Protein AF-A0A963L310-F1 (afdb_monomer_lite)

Foldseek 3Di:
DPPDPVVVVVVVVVVVVVVVVVVVVVPPPPPDDDDDDDDDPPPDDPDPPPVVQVVQDDPVLVVVLVVCVVVVNNVVSLVSSCVRRVDDSVVSSVVSVVD

Sequence (99 aa):
MYISMPVLIGAAIAIIVIFLLLLRRASGGARRQNELMGIDNDHFSKGVPSAPQLAALTPEIEGEIREMVAAGKKIEAIRLARET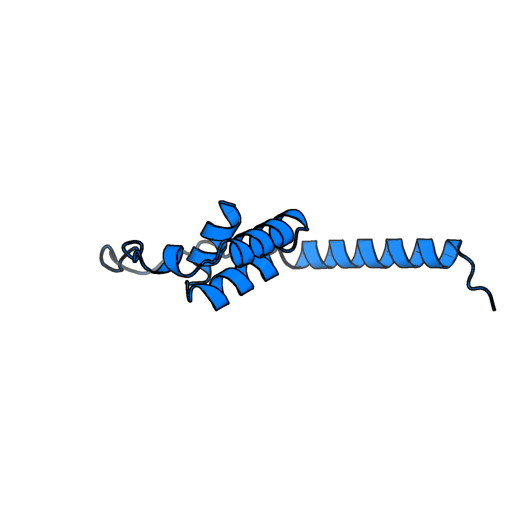TGMGLKEAKEYVERL

Radius of gyration: 20.36 Å; chains: 1; bounding box: 37×19×70 Å

Structure (mmCIF, N/CA/C/O backbone):
data_AF-A0A963L310-F1
#
_entry.id   AF-A0A963L310-F1
#
loop_
_atom_site.group_PDB
_atom_site.id
_atom_site.type_symbol
_atom_site.label_atom_id
_atom_site.label_alt_id
_atom_site.label_comp_id
_atom_site.label_asym_id
_atom_site.label_entity_id
_atom_site.label_seq_id
_atom_site.pdbx_PDB_ins_code
_atom_site.Cartn_x
_atom_site.Cartn_y
_atom_site.Cartn_z
_atom_site.occupancy
_atom_site.B_iso_or_equiv
_atom_site.auth_seq_id
_atom_site.auth_comp_id
_atom_site.auth_asym_id
_atom_site.auth_atom_id
_atom_site.pdbx_PDB_model_num
ATOM 1 N N . MET A 1 1 ? 11.348 9.055 -40.427 1.00 52.53 1 MET A N 1
ATOM 2 C CA . MET A 1 1 ? 12.563 8.992 -39.587 1.00 52.53 1 MET A CA 1
ATOM 3 C C . MET A 1 1 ? 12.356 7.875 -38.567 1.00 52.53 1 MET A C 1
ATOM 5 O O . MET A 1 1 ? 11.835 8.129 -37.492 1.00 52.53 1 MET A O 1
ATOM 9 N N . TYR A 1 2 ? 12.608 6.620 -38.963 1.00 58.25 2 TYR A N 1
ATOM 10 C CA . TYR A 1 2 ? 12.431 5.452 -38.088 1.00 58.25 2 TYR A CA 1
ATOM 11 C C . TYR A 1 2 ? 13.515 5.502 -37.009 1.00 58.25 2 TYR A C 1
ATOM 13 O O . TYR A 1 2 ? 14.686 5.274 -37.300 1.00 58.25 2 TYR A O 1
ATOM 21 N N . ILE A 1 3 ? 13.132 5.866 -35.785 1.00 58.91 3 ILE A N 1
ATOM 22 C CA . ILE A 1 3 ? 14.002 5.770 -34.612 1.00 58.91 3 ILE A CA 1
ATOM 23 C C . ILE A 1 3 ? 14.311 4.283 -34.445 1.00 58.91 3 ILE A C 1
ATOM 25 O O . ILE A 1 3 ? 13.410 3.482 -34.200 1.00 58.91 3 ILE A O 1
ATOM 29 N N . SER A 1 4 ? 15.565 3.906 -34.686 1.00 67.19 4 SER A N 1
ATOM 30 C CA . SER A 1 4 ? 16.011 2.518 -34.735 1.00 67.19 4 SER A CA 1
ATOM 31 C C . SER A 1 4 ? 15.574 1.775 -33.470 1.00 67.19 4 SER A C 1
ATOM 33 O O . SER A 1 4 ? 15.974 2.151 -32.373 1.00 67.19 4 SER A O 1
ATOM 35 N N . MET A 1 5 ? 14.793 0.701 -33.619 1.00 68.12 5 MET A N 1
ATOM 36 C CA . MET A 1 5 ? 14.363 -0.212 -32.543 1.00 68.12 5 MET A CA 1
ATOM 37 C C . MET A 1 5 ? 15.422 -0.528 -31.461 1.00 68.12 5 MET A C 1
ATOM 39 O O . MET A 1 5 ? 15.049 -0.557 -30.289 1.00 68.12 5 MET A O 1
ATOM 43 N N . PRO A 1 6 ? 16.732 -0.687 -31.759 1.00 71.44 6 PRO A N 1
ATOM 44 C CA . PRO A 1 6 ? 17.750 -0.837 -30.709 1.00 71.44 6 PRO A CA 1
ATOM 45 C C . PRO A 1 6 ? 17.858 0.358 -29.744 1.00 71.44 6 PRO A C 1
ATOM 47 O O . PRO A 1 6 ? 18.132 0.165 -28.562 1.00 71.44 6 PRO A O 1
ATOM 50 N N . VAL A 1 7 ? 17.601 1.584 -30.207 1.00 73.50 7 VAL A N 1
ATOM 51 C CA . VAL A 1 7 ? 17.593 2.797 -29.371 1.00 73.50 7 VAL A CA 1
ATOM 52 C C . VAL A 1 7 ? 16.378 2.805 -28.443 1.00 73.50 7 VAL A C 1
ATOM 54 O O . VAL A 1 7 ? 16.497 3.189 -27.281 1.00 73.50 7 VAL A O 1
ATOM 57 N N . LEU A 1 8 ? 15.229 2.316 -28.921 1.00 70.56 8 LEU A N 1
ATOM 58 C CA . LEU A 1 8 ? 14.017 2.169 -28.113 1.00 70.56 8 LEU A CA 1
ATOM 59 C C . LEU A 1 8 ? 14.223 1.146 -26.982 1.00 70.56 8 LEU A C 1
ATOM 61 O O . LEU A 1 8 ? 13.856 1.403 -25.836 1.00 70.56 8 LEU A O 1
ATOM 65 N N . ILE A 1 9 ? 14.873 0.019 -27.293 1.00 76.94 9 ILE A N 1
ATOM 66 C CA . ILE A 1 9 ? 15.211 -1.028 -26.318 1.00 76.94 9 ILE A CA 1
ATOM 67 C C . ILE A 1 9 ? 16.215 -0.493 -25.286 1.00 76.94 9 ILE A C 1
ATOM 69 O O . ILE A 1 9 ? 16.021 -0.676 -24.085 1.00 76.94 9 ILE A O 1
ATOM 73 N N . GLY A 1 10 ? 17.250 0.229 -25.728 1.00 79.06 10 GLY A N 1
ATOM 74 C CA . GLY A 1 10 ? 18.232 0.845 -24.831 1.00 79.06 10 GLY A CA 1
ATOM 75 C C . GLY A 1 10 ? 17.616 1.879 -23.880 1.00 79.06 10 GLY A C 1
ATOM 76 O O . GLY A 1 10 ? 17.904 1.867 -22.683 1.00 79.06 10 GLY A O 1
ATOM 77 N N . ALA A 1 11 ? 16.719 2.731 -24.384 1.00 80.12 11 ALA A N 1
ATOM 78 C CA . ALA A 1 11 ? 16.013 3.722 -23.573 1.00 80.12 11 ALA A CA 1
ATOM 79 C C . ALA A 1 11 ? 15.090 3.067 -22.531 1.00 80.12 11 ALA A C 1
ATOM 81 O O . ALA A 1 11 ? 15.070 3.495 -21.377 1.00 80.12 11 ALA A O 1
ATOM 82 N N . ALA A 1 12 ? 14.383 1.995 -22.903 1.00 77.19 12 ALA A N 1
ATOM 83 C CA . ALA A 1 12 ? 13.536 1.245 -21.978 1.00 77.19 12 ALA A CA 1
ATOM 84 C C . ALA A 1 12 ? 14.350 0.630 -20.828 1.00 77.19 12 ALA A C 1
ATOM 86 O O . ALA A 1 12 ? 13.970 0.762 -19.665 1.00 77.19 12 ALA A O 1
ATOM 87 N N . ILE A 1 13 ? 15.510 0.032 -21.128 1.00 85.88 13 ILE A N 1
ATOM 88 C CA . ILE A 1 13 ? 16.407 -0.535 -20.109 1.00 85.88 13 ILE A CA 1
ATOM 89 C C . ILE A 1 13 ? 16.923 0.562 -19.169 1.00 85.88 13 ILE A C 1
ATOM 91 O O . ILE A 1 13 ? 16.904 0.381 -17.952 1.00 85.88 13 ILE A O 1
ATOM 95 N N . ALA A 1 14 ? 17.328 1.719 -19.702 1.00 84.38 14 ALA A N 1
ATOM 96 C CA . ALA A 1 14 ? 17.795 2.841 -18.889 1.00 84.38 14 ALA A CA 1
ATOM 97 C C . ALA A 1 14 ? 16.707 3.356 -17.931 1.00 84.38 14 ALA A C 1
ATOM 99 O O . ALA A 1 14 ? 16.985 3.573 -16.752 1.00 84.38 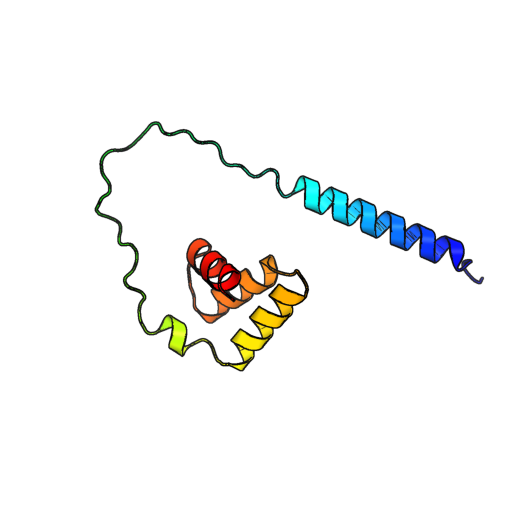14 ALA A O 1
ATOM 100 N N . ILE A 1 15 ? 15.462 3.485 -18.404 1.00 85.25 15 ILE A N 1
ATOM 101 C CA . ILE A 1 15 ? 14.320 3.899 -17.576 1.00 85.25 15 ILE A CA 1
ATOM 102 C C . ILE A 1 15 ? 14.052 2.873 -16.471 1.00 85.25 15 ILE A C 1
ATOM 104 O O . ILE A 1 15 ? 13.861 3.267 -15.323 1.00 85.25 15 ILE A O 1
ATOM 108 N N . ILE A 1 16 ? 14.098 1.572 -16.779 1.00 83.69 16 ILE A N 1
ATOM 109 C CA . ILE A 1 16 ? 13.915 0.497 -15.790 1.00 83.69 16 ILE A CA 1
ATOM 110 C C . ILE A 1 16 ? 15.015 0.547 -14.725 1.00 83.69 16 ILE A C 1
ATOM 112 O O . ILE A 1 16 ? 14.718 0.466 -13.536 1.00 83.69 16 ILE A O 1
ATOM 116 N N . VAL A 1 17 ? 16.278 0.732 -15.115 1.00 87.88 17 VAL A N 1
ATOM 117 C CA . VAL A 1 17 ? 17.403 0.834 -14.169 1.00 87.88 17 VAL A CA 1
ATOM 118 C C . VAL A 1 17 ? 17.274 2.077 -13.290 1.00 87.88 17 VAL A C 1
ATOM 120 O O . VAL A 1 17 ? 17.456 1.986 -12.078 1.00 87.88 17 VAL A O 1
ATOM 123 N N . ILE A 1 18 ? 16.912 3.226 -13.866 1.00 86.44 18 ILE A N 1
ATOM 124 C CA . ILE A 1 18 ? 16.667 4.465 -13.115 1.00 86.44 18 ILE A CA 1
ATOM 125 C C . ILE A 1 18 ? 15.497 4.272 -12.148 1.00 86.44 18 ILE A C 1
ATOM 127 O O . ILE A 1 18 ? 15.607 4.639 -10.983 1.00 86.44 18 ILE A O 1
ATOM 131 N N . PHE A 1 19 ? 14.409 3.643 -12.589 1.00 84.12 19 PHE A N 1
ATOM 132 C CA . PHE A 1 19 ? 13.253 3.339 -11.753 1.00 84.12 19 PHE A CA 1
ATOM 133 C C . PHE A 1 19 ? 13.621 2.394 -10.602 1.00 84.12 19 PHE A C 1
ATOM 135 O O . PHE A 1 19 ? 13.294 2.681 -9.454 1.00 84.12 19 PHE A O 1
ATOM 142 N N . LEU A 1 20 ? 14.394 1.334 -10.861 1.00 83.75 20 LEU A N 1
ATOM 143 C CA . LEU A 1 20 ? 14.914 0.440 -9.821 1.00 83.75 20 LEU A CA 1
ATOM 144 C C . LEU A 1 20 ? 15.873 1.157 -8.858 1.00 83.75 20 LEU A C 1
ATOM 146 O O . LEU A 1 20 ? 15.837 0.899 -7.655 1.00 83.75 20 LEU A O 1
ATOM 150 N N . LEU A 1 21 ? 16.700 2.086 -9.345 1.00 84.19 21 LEU A N 1
ATOM 151 C CA . LEU A 1 21 ? 17.565 2.913 -8.499 1.00 84.19 21 LEU A CA 1
ATOM 152 C C . LEU A 1 21 ? 16.761 3.900 -7.643 1.00 84.19 21 LEU A C 1
ATOM 154 O O . LEU A 1 21 ? 17.109 4.117 -6.481 1.00 84.19 21 LEU A O 1
ATOM 158 N N . LEU A 1 22 ? 15.667 4.456 -8.169 1.00 79.88 22 LEU A N 1
ATOM 159 C CA . LEU A 1 22 ? 14.743 5.301 -7.411 1.00 79.88 22 LEU A CA 1
ATOM 160 C C . LEU A 1 22 ? 13.964 4.490 -6.366 1.00 79.88 22 LEU A C 1
ATOM 162 O O . LEU A 1 22 ? 13.841 4.942 -5.227 1.00 79.88 22 LEU A O 1
ATOM 166 N N . LEU A 1 23 ? 13.540 3.266 -6.697 1.00 75.44 23 LEU A N 1
ATOM 167 C CA . LEU A 1 23 ? 12.932 2.334 -5.743 1.00 75.44 23 LEU A CA 1
ATOM 168 C C . LEU A 1 23 ? 13.916 1.936 -4.632 1.00 75.44 23 LEU A C 1
ATOM 170 O O . LEU A 1 23 ? 13.541 1.904 -3.462 1.00 75.44 23 LEU A O 1
ATOM 174 N N . ARG A 1 24 ? 15.198 1.728 -4.961 1.00 76.88 24 ARG A N 1
ATOM 175 C CA . ARG A 1 24 ? 16.252 1.440 -3.974 1.00 76.88 24 ARG A CA 1
ATOM 176 C C . ARG A 1 24 ? 16.590 2.647 -3.092 1.00 76.88 24 ARG A C 1
ATOM 178 O O . ARG A 1 24 ? 17.004 2.473 -1.948 1.00 76.88 24 ARG A O 1
ATOM 185 N N . ARG A 1 25 ? 16.400 3.871 -3.593 1.00 71.25 25 ARG A N 1
ATOM 186 C CA . ARG A 1 25 ? 16.591 5.110 -2.819 1.00 71.25 25 ARG A CA 1
ATOM 187 C C . ARG A 1 25 ? 15.444 5.368 -1.836 1.00 71.25 25 ARG A C 1
ATOM 189 O O . ARG A 1 25 ? 15.665 6.002 -0.808 1.00 71.25 25 ARG A O 1
ATOM 196 N N . ALA A 1 26 ? 14.246 4.857 -2.118 1.00 54.12 26 ALA A N 1
ATOM 197 C CA . ALA A 1 26 ? 13.052 5.076 -1.301 1.00 54.12 26 ALA A CA 1
ATOM 198 C C . ALA A 1 26 ? 12.894 4.093 -0.122 1.00 54.12 26 ALA A C 1
ATOM 200 O O . ALA A 1 26 ? 12.117 4.358 0.791 1.00 54.12 26 ALA A O 1
ATOM 201 N N . SER A 1 27 ? 13.658 2.996 -0.075 1.00 54.06 27 SER A N 1
ATOM 202 C CA . SER A 1 27 ? 13.601 2.007 1.015 1.00 54.06 27 SER A CA 1
ATOM 203 C C . SER A 1 27 ? 14.624 2.248 2.138 1.00 54.06 27 SER A C 1
ATOM 205 O O . SER A 1 27 ? 14.919 1.346 2.917 1.00 54.06 27 SER A O 1
ATOM 207 N N . GLY A 1 28 ? 15.174 3.463 2.238 1.00 48.47 28 GLY A N 1
ATOM 208 C CA . GLY A 1 28 ? 16.109 3.887 3.291 1.00 48.47 28 GLY A CA 1
ATOM 209 C C . GLY A 1 28 ? 15.449 4.497 4.534 1.00 48.47 28 GLY A C 1
ATOM 210 O O . GLY A 1 28 ? 16.103 5.219 5.277 1.00 48.47 28 GLY A O 1
ATOM 211 N N . GLY A 1 29 ? 14.158 4.249 4.760 1.00 49.19 29 GLY A N 1
ATOM 212 C CA . GLY A 1 29 ? 13.394 4.769 5.898 1.00 49.19 29 GLY A CA 1
ATOM 213 C C . GLY A 1 29 ? 13.401 3.856 7.123 1.00 49.19 29 GLY A C 1
ATOM 214 O O . GLY A 1 29 ? 12.362 3.689 7.757 1.00 49.19 29 GLY A O 1
ATOM 215 N N . ALA A 1 30 ? 14.538 3.241 7.457 1.00 48.19 30 ALA A N 1
ATOM 216 C CA . ALA A 1 30 ? 14.713 2.575 8.744 1.00 48.19 30 ALA A CA 1
ATOM 217 C C . ALA A 1 30 ? 14.814 3.650 9.839 1.00 48.19 30 ALA A C 1
ATOM 219 O O . ALA A 1 30 ? 15.902 4.103 10.200 1.00 48.19 30 ALA A O 1
ATOM 220 N N . ARG A 1 31 ? 13.649 4.099 10.329 1.00 48.00 31 ARG A N 1
ATOM 221 C CA . ARG A 1 31 ? 13.494 4.860 11.575 1.00 48.00 31 ARG A CA 1
ATOM 222 C C . ARG A 1 31 ? 14.162 4.067 12.703 1.00 48.00 31 ARG A C 1
ATOM 224 O O . ARG A 1 31 ? 13.558 3.160 13.264 1.00 48.00 31 ARG A O 1
ATOM 231 N N . ARG A 1 32 ? 15.413 4.420 13.005 1.00 49.38 32 ARG A N 1
ATOM 232 C CA . ARG A 1 32 ? 16.101 4.097 14.260 1.00 49.38 32 ARG A CA 1
ATOM 233 C C . ARG A 1 32 ? 15.160 4.500 15.404 1.00 49.38 32 ARG A C 1
ATOM 235 O O . ARG A 1 32 ? 14.706 5.639 15.434 1.00 49.38 32 ARG A O 1
ATOM 242 N N . GLN A 1 33 ? 14.645 3.554 16.186 1.00 52.22 33 GLN A N 1
ATOM 243 C CA . GLN A 1 33 ? 15.336 3.023 17.370 1.00 52.22 33 GLN A CA 1
ATOM 244 C C . GLN A 1 33 ? 16.007 4.142 18.168 1.00 52.22 33 GLN A C 1
ATOM 246 O O . GLN A 1 33 ? 17.217 4.325 18.106 1.00 52.22 33 GLN A O 1
ATOM 251 N N . ASN A 1 34 ? 15.183 4.949 18.831 1.00 44.56 34 ASN A N 1
ATOM 252 C CA . ASN A 1 34 ? 15.578 5.793 19.956 1.00 44.56 34 ASN A CA 1
ATOM 253 C C . ASN A 1 34 ? 14.273 6.106 20.719 1.00 44.56 34 ASN A C 1
ATOM 255 O O . ASN A 1 34 ? 13.640 7.124 20.474 1.00 44.56 34 ASN A O 1
ATOM 259 N N . GLU A 1 35 ? 13.628 5.184 21.436 1.00 57.94 35 GLU A N 1
ATOM 260 C CA . GLU A 1 35 ? 14.081 4.391 22.599 1.00 57.94 35 GLU A CA 1
ATOM 261 C C . GLU A 1 35 ? 14.480 5.183 23.855 1.00 57.94 35 GLU A C 1
ATOM 263 O O . GLU A 1 35 ? 14.855 4.579 24.848 1.00 57.94 35 GLU A O 1
ATOM 268 N N . LEU A 1 36 ? 14.272 6.501 23.919 1.00 63.41 36 LEU A N 1
ATOM 269 C CA . LEU A 1 36 ? 14.366 7.213 25.202 1.00 63.41 36 LEU A CA 1
ATOM 270 C C . LEU A 1 36 ? 13.299 8.299 25.343 1.00 63.41 36 LEU A C 1
ATOM 272 O O . LEU A 1 36 ? 13.611 9.478 25.231 1.00 63.41 36 LEU A O 1
ATOM 276 N N . MET A 1 37 ? 12.050 7.901 25.601 1.00 56.97 37 MET A N 1
ATOM 277 C CA . MET A 1 37 ? 11.162 8.599 26.545 1.00 56.97 37 MET A CA 1
ATOM 278 C C . MET A 1 37 ? 9.785 7.935 26.613 1.00 56.97 37 MET A C 1
ATOM 280 O O . MET A 1 37 ? 9.159 7.715 25.580 1.00 56.97 37 MET A O 1
ATOM 284 N N . GLY A 1 38 ? 9.285 7.748 27.835 1.00 51.03 38 GLY A N 1
ATOM 285 C CA . GLY A 1 38 ? 7.850 7.686 28.106 1.00 51.03 38 GLY A CA 1
ATOM 286 C C . GLY A 1 38 ? 7.355 6.337 28.608 1.00 51.03 38 GLY A C 1
ATOM 287 O O . GLY A 1 38 ? 6.902 5.520 27.818 1.00 51.03 38 GLY A O 1
ATOM 288 N N . ILE A 1 39 ? 7.471 6.140 29.923 1.00 59.41 39 ILE A N 1
ATOM 289 C CA . ILE A 1 39 ? 6.368 5.794 30.838 1.00 59.41 39 ILE A CA 1
ATOM 290 C C . ILE A 1 39 ? 5.190 5.087 30.138 1.00 59.41 39 ILE A C 1
ATOM 292 O O . ILE A 1 39 ? 4.454 5.710 29.371 1.00 59.41 39 ILE A O 1
ATOM 296 N N . ASP A 1 40 ? 5.082 3.783 30.403 1.00 63.19 40 ASP A N 1
ATOM 297 C CA . ASP A 1 40 ? 3.844 3.003 30.515 1.00 63.19 40 ASP A CA 1
ATOM 298 C C . ASP A 1 40 ? 2.601 3.653 29.896 1.00 63.19 40 ASP A C 1
ATOM 300 O O . ASP A 1 40 ? 1.775 4.278 30.552 1.00 63.19 40 ASP A O 1
ATOM 304 N N . ASN A 1 41 ? 2.441 3.444 28.591 1.00 59.50 41 ASN A N 1
ATOM 305 C CA . ASN A 1 41 ? 1.161 3.619 27.922 1.00 59.50 41 ASN A CA 1
ATOM 306 C C . ASN A 1 41 ? 0.593 2.249 27.552 1.00 59.50 41 ASN A C 1
ATOM 308 O O . ASN A 1 41 ? 0.362 1.940 26.383 1.00 59.50 41 ASN A O 1
ATOM 312 N N . ASP A 1 42 ? 0.262 1.477 28.586 1.00 54.94 42 ASP A N 1
ATOM 313 C CA . ASP A 1 42 ? -0.692 0.362 28.534 1.00 54.94 42 ASP A CA 1
ATOM 314 C C . ASP A 1 42 ? -2.138 0.837 28.231 1.00 54.94 42 ASP A C 1
ATOM 316 O O . ASP A 1 42 ? -3.097 0.073 28.324 1.00 54.94 42 ASP A O 1
ATOM 320 N N . HIS A 1 43 ? -2.322 2.106 27.836 1.00 54.81 43 HIS A N 1
ATOM 321 C CA . HIS A 1 43 ? -3.616 2.786 27.791 1.00 54.81 43 HIS A CA 1
ATOM 322 C C . HIS A 1 43 ? -4.098 3.273 26.417 1.00 54.81 43 HIS A C 1
ATOM 324 O O . HIS A 1 43 ? -5.222 3.766 26.338 1.00 54.81 43 HIS A O 1
ATOM 330 N N . PHE A 1 44 ? -3.358 3.105 25.314 1.00 52.62 44 PHE A N 1
ATOM 331 C CA . PHE A 1 44 ? -3.901 3.448 23.988 1.00 52.62 44 PHE A CA 1
ATOM 332 C C . PHE A 1 44 ? -4.250 2.209 23.175 1.00 52.62 44 PHE A C 1
ATOM 334 O O . PHE A 1 44 ? -3.510 1.786 22.289 1.00 52.62 44 PHE A O 1
ATOM 341 N N . SER A 1 45 ? -5.408 1.637 23.525 1.00 48.38 45 SER A N 1
ATOM 342 C CA . SER A 1 45 ? -6.379 1.063 22.593 1.00 48.38 45 SER A CA 1
ATOM 343 C C . SER A 1 45 ? -5.764 0.598 21.275 1.00 48.38 45 SER A C 1
ATOM 345 O O . SER A 1 45 ? -5.864 1.276 20.251 1.00 48.38 45 SER A O 1
ATOM 347 N N . LYS A 1 46 ? -5.172 -0.605 21.276 1.00 53.66 46 LYS A N 1
ATOM 348 C CA . LYS A 1 46 ? -5.305 -1.464 20.096 1.00 53.66 46 LYS A CA 1
ATOM 349 C C . LYS A 1 46 ? -6.802 -1.538 19.861 1.00 53.66 46 LYS A C 1
ATOM 351 O O . LYS A 1 46 ? -7.497 -2.179 20.649 1.00 53.66 46 LYS A O 1
ATOM 356 N N . GLY A 1 47 ? -7.270 -0.767 18.881 1.00 49.16 47 GLY A N 1
ATOM 357 C CA . GLY A 1 47 ? -8.659 -0.728 18.483 1.00 49.16 47 GLY A CA 1
ATOM 358 C C . GLY A 1 47 ? -9.148 -2.158 18.450 1.00 49.16 47 GLY A C 1
ATOM 359 O O . GLY A 1 47 ? -8.586 -3.005 17.755 1.00 49.16 47 GLY A O 1
ATOM 360 N N . VAL A 1 48 ? -10.156 -2.439 19.269 1.00 49.00 48 VAL A N 1
ATOM 361 C CA . VAL A 1 48 ? -11.060 -3.540 18.979 1.00 49.00 48 VAL A CA 1
ATOM 362 C C . VAL A 1 48 ? -11.337 -3.419 17.481 1.00 49.00 48 VAL A C 1
ATOM 364 O O . VAL A 1 48 ? -11.662 -2.302 17.067 1.00 49.00 48 VAL A O 1
ATOM 367 N N . PRO A 1 49 ? -11.115 -4.461 16.657 1.00 52.78 49 PRO A N 1
ATOM 368 C CA . PRO A 1 49 ? -11.478 -4.397 15.253 1.00 52.78 49 PRO A CA 1
ATOM 369 C C . PRO A 1 49 ? -12.953 -4.032 15.233 1.00 52.78 49 PRO A C 1
ATOM 371 O O . PRO A 1 49 ? -13.809 -4.850 15.578 1.00 52.78 49 PRO A O 1
ATOM 374 N N . SER A 1 50 ? -13.247 -2.762 14.955 1.00 51.84 50 SER A N 1
ATOM 375 C CA . SER A 1 50 ? -14.612 -2.317 14.843 1.00 51.84 50 SER A CA 1
ATOM 376 C C . SER A 1 50 ? -15.111 -3.102 13.645 1.00 51.84 50 SER A C 1
ATOM 378 O O . SER A 1 50 ? -14.699 -2.887 12.503 1.00 51.84 50 SER A O 1
ATOM 380 N N . ALA A 1 51 ? -16.004 -4.037 13.937 1.00 52.78 51 ALA A N 1
ATOM 381 C CA . ALA A 1 51 ? -16.671 -4.899 12.987 1.00 52.78 51 ALA A CA 1
ATOM 382 C C . ALA A 1 51 ? -17.348 -4.192 11.779 1.00 52.78 51 ALA A C 1
ATOM 384 O O . ALA A 1 51 ? -17.743 -4.921 10.872 1.00 52.78 51 ALA A O 1
ATOM 385 N N . PRO A 1 52 ? -17.449 -2.841 11.644 1.00 52.84 52 PRO A N 1
ATOM 386 C CA . PRO A 1 52 ? -17.851 -2.220 10.381 1.00 52.84 52 PRO A CA 1
ATOM 387 C C . PRO A 1 52 ? -16.783 -2.215 9.272 1.00 52.84 52 PRO A C 1
ATOM 389 O O . PRO A 1 52 ? -17.135 -2.014 8.116 1.00 52.84 52 PRO A O 1
ATOM 392 N N . GLN A 1 53 ? -15.492 -2.407 9.574 1.00 54.06 53 GLN A N 1
ATOM 393 C CA . GLN A 1 53 ? -14.411 -2.190 8.588 1.00 54.06 53 GLN A CA 1
ATOM 394 C C . GLN A 1 53 ? -14.333 -3.278 7.508 1.00 54.06 53 GLN A C 1
ATOM 396 O O . GLN A 1 53 ? -14.003 -2.979 6.364 1.00 54.06 53 GLN A O 1
ATOM 401 N N . LEU A 1 54 ? -14.692 -4.520 7.850 1.00 53.78 54 LEU A N 1
ATOM 402 C CA . LEU A 1 54 ? -14.806 -5.626 6.890 1.00 53.78 54 LEU A CA 1
ATOM 403 C C . LEU A 1 54 ? -16.117 -5.577 6.090 1.00 53.78 54 LEU A C 1
ATOM 405 O O . LEU A 1 54 ? -16.185 -6.132 5.003 1.00 53.78 54 LEU A O 1
ATOM 409 N N . ALA A 1 55 ? -17.150 -4.913 6.618 1.00 55.19 55 ALA A N 1
ATOM 410 C CA . ALA A 1 55 ? -18.459 -4.822 5.973 1.00 55.19 55 ALA A CA 1
ATOM 411 C C . ALA A 1 55 ? -18.505 -3.776 4.841 1.00 55.19 55 ALA A C 1
ATOM 413 O O . ALA A 1 55 ? -19.390 -3.842 3.994 1.00 55.19 55 ALA A O 1
ATOM 414 N N . ALA A 1 56 ? -17.568 -2.818 4.827 1.00 55.94 56 ALA A N 1
ATOM 415 C CA . ALA A 1 56 ? -17.481 -1.761 3.813 1.00 55.94 56 ALA A CA 1
ATOM 416 C C . ALA A 1 56 ? -16.554 -2.099 2.626 1.00 55.94 56 ALA A C 1
ATOM 418 O O . ALA A 1 56 ? -16.592 -1.413 1.607 1.00 55.94 56 ALA A O 1
ATOM 419 N N . LEU A 1 57 ? -15.730 -3.146 2.739 1.00 68.62 57 LEU A N 1
ATOM 420 C CA . LEU A 1 57 ? -14.953 -3.681 1.620 1.00 68.62 57 LEU A CA 1
ATOM 421 C C . LEU A 1 57 ? -15.878 -4.543 0.763 1.00 68.62 57 LEU A C 1
ATOM 423 O O . LEU A 1 57 ? -16.176 -5.687 1.101 1.00 68.62 57 LEU A O 1
ATOM 427 N N . THR A 1 58 ? -16.362 -3.984 -0.342 1.00 76.44 58 THR A N 1
ATOM 428 C CA . THR A 1 58 ? -17.041 -4.794 -1.353 1.00 76.44 58 THR A CA 1
ATOM 429 C C . THR A 1 58 ? -16.042 -5.798 -1.944 1.00 76.44 58 THR A C 1
ATOM 431 O O . THR A 1 58 ? -14.845 -5.500 -2.034 1.00 76.44 58 THR A O 1
ATOM 434 N N . PRO A 1 59 ? -16.498 -6.990 -2.373 1.00 78.44 59 PRO A N 1
ATOM 435 C CA . PRO A 1 59 ? -15.617 -7.980 -2.994 1.00 78.44 59 PRO A CA 1
ATOM 436 C C . PRO A 1 59 ? -14.924 -7.442 -4.257 1.00 78.44 59 PRO A C 1
ATOM 438 O O . PRO A 1 59 ? -13.833 -7.898 -4.590 1.00 78.44 59 PRO A O 1
ATOM 441 N N . GLU A 1 60 ? -15.511 -6.446 -4.931 1.00 75.94 60 GLU A N 1
ATOM 442 C CA . GLU A 1 60 ? -14.868 -5.751 -6.051 1.00 75.94 60 GLU A CA 1
ATOM 443 C C . GLU A 1 60 ? -13.626 -4.965 -5.614 1.00 75.94 60 GLU A C 1
ATOM 445 O O . GLU A 1 60 ? -12.570 -5.120 -6.223 1.00 75.94 60 GLU A O 1
ATOM 450 N N . ILE A 1 61 ? -13.718 -4.173 -4.538 1.00 82.50 61 ILE A N 1
ATOM 451 C CA . ILE A 1 61 ? -12.580 -3.375 -4.055 1.00 82.50 61 ILE A CA 1
ATOM 452 C C . ILE A 1 61 ? -11.484 -4.284 -3.500 1.00 82.50 61 ILE A C 1
ATOM 454 O O . ILE A 1 61 ? -10.302 -4.032 -3.724 1.00 82.50 61 ILE A O 1
ATOM 458 N N . GLU A 1 62 ? -11.839 -5.372 -2.813 1.00 84.62 62 GLU A N 1
ATOM 459 C CA . GLU A 1 62 ? -10.840 -6.351 -2.375 1.00 84.62 62 GLU A CA 1
ATOM 460 C C . GLU A 1 62 ? -10.107 -6.985 -3.570 1.00 84.62 62 GLU A C 1
ATOM 462 O O . GLU A 1 62 ? -8.882 -7.130 -3.533 1.00 84.62 62 GLU A O 1
ATOM 467 N N . GLY A 1 63 ? -10.834 -7.319 -4.642 1.00 85.06 63 GLY A N 1
ATOM 468 C CA . GLY A 1 63 ? -10.250 -7.811 -5.890 1.00 85.06 63 GLY A CA 1
ATOM 469 C C . GLY A 1 63 ? -9.257 -6.818 -6.491 1.00 85.06 63 GLY A C 1
ATOM 470 O O . GLY A 1 63 ? -8.125 -7.188 -6.796 1.00 85.06 63 GLY A O 1
ATOM 471 N N . GLU A 1 64 ? -9.634 -5.543 -6.563 1.00 83.06 64 GLU A N 1
ATOM 472 C CA . GLU A 1 64 ? -8.775 -4.473 -7.076 1.00 83.06 64 GLU A CA 1
ATOM 473 C C . GLU A 1 64 ? -7.516 -4.280 -6.212 1.00 83.06 64 GLU A C 1
ATOM 475 O O . GLU A 1 64 ? -6.401 -4.152 -6.726 1.00 83.06 64 GLU A O 1
ATOM 480 N N . ILE A 1 65 ? -7.654 -4.346 -4.882 1.00 86.62 65 ILE A N 1
ATOM 481 C CA . ILE A 1 65 ? -6.521 -4.307 -3.949 1.00 86.62 65 ILE A CA 1
ATOM 482 C C . ILE A 1 65 ? -5.583 -5.497 -4.194 1.00 86.62 65 ILE A C 1
ATOM 484 O O . ILE A 1 65 ? -4.370 -5.299 -4.289 1.00 86.62 65 ILE A O 1
ATOM 488 N N . ARG A 1 66 ? -6.112 -6.718 -4.344 1.00 86.44 66 ARG A N 1
ATOM 489 C CA . ARG A 1 66 ? -5.311 -7.922 -4.632 1.00 86.44 66 ARG A CA 1
ATOM 490 C C . ARG A 1 66 ? -4.592 -7.832 -5.975 1.00 86.44 66 ARG A C 1
ATOM 492 O O . ARG A 1 66 ? -3.411 -8.170 -6.048 1.00 86.44 66 ARG A O 1
ATOM 499 N N . GLU A 1 67 ? -5.255 -7.345 -7.021 1.00 86.75 67 GLU A N 1
ATOM 500 C CA . GLU A 1 67 ? -4.632 -7.133 -8.332 1.00 86.75 67 GLU A CA 1
ATOM 501 C C . GLU A 1 67 ? -3.492 -6.117 -8.253 1.00 86.75 67 GLU A C 1
ATOM 503 O O . GLU A 1 67 ? -2.402 -6.357 -8.777 1.00 86.75 67 GLU A O 1
ATOM 508 N N . MET A 1 68 ? -3.692 -5.012 -7.532 1.00 86.88 68 MET A N 1
ATOM 509 C CA . MET A 1 68 ? -2.637 -4.029 -7.298 1.00 86.88 68 MET A CA 1
ATOM 510 C C . MET A 1 68 ? -1.461 -4.618 -6.513 1.00 86.88 68 MET A C 1
ATOM 512 O O . MET A 1 68 ? -0.307 -4.333 -6.840 1.00 86.88 68 MET A O 1
ATOM 516 N N . VAL A 1 69 ? -1.717 -5.465 -5.512 1.00 86.69 69 VAL A N 1
ATOM 517 C CA . VAL A 1 69 ? -0.660 -6.176 -4.775 1.00 86.69 69 VAL A CA 1
ATOM 518 C C . VAL A 1 69 ? 0.115 -7.114 -5.697 1.00 86.69 69 VAL A C 1
ATOM 520 O O . VAL A 1 69 ? 1.348 -7.067 -5.699 1.00 86.69 69 VAL A O 1
ATOM 523 N N . ALA A 1 70 ? -0.583 -7.904 -6.516 1.00 84.19 70 ALA A N 1
ATOM 524 C CA . ALA A 1 70 ? 0.020 -8.817 -7.485 1.00 84.19 70 ALA A CA 1
ATOM 525 C C . ALA A 1 70 ? 0.841 -8.072 -8.554 1.00 84.19 70 ALA A C 1
ATOM 527 O O . ALA A 1 70 ? 1.912 -8.528 -8.950 1.00 84.19 70 ALA A O 1
ATOM 528 N N . ALA A 1 71 ? 0.395 -6.880 -8.955 1.00 83.69 71 ALA A N 1
ATOM 529 C CA . ALA A 1 71 ? 1.111 -5.981 -9.857 1.00 83.69 71 ALA A CA 1
ATOM 530 C C . ALA A 1 71 ? 2.300 -5.248 -9.196 1.00 83.69 71 ALA A C 1
ATOM 532 O O . ALA A 1 71 ? 2.960 -4.432 -9.841 1.00 83.69 71 ALA A O 1
ATOM 533 N N . GLY A 1 72 ? 2.575 -5.489 -7.907 1.00 85.12 72 GLY A N 1
ATOM 534 C CA . GLY A 1 72 ? 3.650 -4.839 -7.151 1.00 85.12 72 GLY A CA 1
ATOM 535 C C . GLY A 1 72 ? 3.335 -3.408 -6.696 1.00 85.12 72 GLY A C 1
ATOM 536 O O . GLY A 1 72 ? 4.190 -2.740 -6.111 1.00 85.12 72 GLY A O 1
ATOM 537 N N . LYS A 1 73 ? 2.104 -2.931 -6.898 1.00 87.69 73 LYS A N 1
ATOM 538 C CA . LYS A 1 73 ? 1.629 -1.580 -6.566 1.00 87.69 73 LYS A CA 1
ATOM 539 C C . LYS A 1 73 ? 1.097 -1.484 -5.132 1.00 87.69 73 LYS A C 1
ATOM 541 O O . LYS A 1 73 ? 0.018 -0.956 -4.871 1.00 87.69 73 LYS A O 1
ATOM 546 N N . LYS A 1 74 ? 1.878 -1.963 -4.159 1.00 82.88 74 LYS A N 1
ATOM 547 C CA . LYS A 1 74 ? 1.460 -2.029 -2.743 1.00 82.88 74 LYS A CA 1
ATOM 548 C C . LYS A 1 74 ? 1.078 -0.668 -2.149 1.00 82.88 74 LYS A C 1
ATOM 550 O O . LYS A 1 74 ? 0.188 -0.595 -1.315 1.00 82.88 74 LYS A O 1
ATOM 555 N N . ILE A 1 75 ? 1.729 0.415 -2.577 1.00 86.62 75 ILE A N 1
ATOM 556 C CA . ILE A 1 75 ? 1.418 1.772 -2.098 1.00 86.62 75 ILE A CA 1
ATOM 557 C C . ILE A 1 75 ? 0.003 2.198 -2.526 1.00 86.62 75 ILE A C 1
ATOM 559 O O . ILE A 1 75 ? -0.730 2.768 -1.721 1.00 86.62 75 ILE A O 1
ATOM 563 N N . GLU A 1 76 ? -0.386 1.902 -3.769 1.00 86.75 76 GLU A N 1
ATOM 564 C CA . GLU A 1 76 ? -1.723 2.207 -4.300 1.00 86.75 76 GLU A CA 1
ATOM 565 C C . GLU A 1 76 ? -2.787 1.339 -3.622 1.00 86.75 76 GLU A C 1
ATOM 567 O O . GLU A 1 76 ? -3.799 1.865 -3.168 1.00 86.75 76 GLU A O 1
ATOM 572 N N . ALA A 1 77 ? -2.493 0.051 -3.419 1.00 87.56 77 ALA A N 1
ATOM 573 C CA . ALA A 1 77 ? -3.343 -0.864 -2.660 1.00 87.56 77 ALA A CA 1
ATOM 574 C C . ALA A 1 77 ? -3.624 -0.357 -1.234 1.00 87.56 77 ALA A C 1
ATOM 576 O O . ALA A 1 77 ? -4.773 -0.307 -0.805 1.00 87.56 77 ALA A O 1
ATOM 577 N N . ILE A 1 78 ? -2.590 0.097 -0.516 1.00 86.75 78 ILE A N 1
ATOM 578 C CA . ILE A 1 78 ? -2.722 0.660 0.840 1.00 86.75 78 ILE A CA 1
ATOM 579 C C . ILE A 1 78 ? -3.550 1.947 0.824 1.00 86.75 78 ILE A C 1
ATOM 581 O O . ILE A 1 78 ? -4.339 2.191 1.739 1.00 86.75 78 ILE A O 1
ATOM 585 N N . ARG A 1 79 ? -3.383 2.778 -0.210 1.00 87.25 79 ARG A N 1
ATOM 586 C CA . ARG A 1 79 ? -4.149 4.013 -0.365 1.00 87.25 79 ARG A CA 1
ATOM 587 C C . ARG A 1 79 ? -5.632 3.726 -0.587 1.00 87.25 79 ARG A C 1
ATOM 589 O O . ARG A 1 79 ? -6.442 4.288 0.144 1.00 87.25 79 ARG A O 1
ATOM 596 N N . LEU A 1 80 ? -5.965 2.841 -1.526 1.00 86.19 80 LEU A N 1
ATOM 597 C CA . LEU A 1 80 ? -7.348 2.463 -1.828 1.00 86.19 80 LEU A CA 1
ATOM 598 C C . LEU A 1 80 ? -8.023 1.830 -0.611 1.00 86.19 80 LEU A C 1
ATOM 600 O O . LEU A 1 80 ? -9.139 2.202 -0.250 1.00 86.19 80 LEU A O 1
ATOM 604 N N . ALA A 1 81 ? -7.311 0.932 0.070 1.00 84.12 81 ALA A N 1
ATOM 605 C CA . ALA A 1 81 ? -7.807 0.289 1.273 1.00 84.12 81 ALA A CA 1
ATOM 606 C C . ALA A 1 81 ? -8.124 1.334 2.361 1.00 84.12 81 ALA A C 1
ATOM 608 O O . ALA A 1 81 ? -9.197 1.296 2.954 1.00 84.12 81 ALA A O 1
ATOM 609 N N . ARG A 1 82 ? -7.252 2.331 2.565 1.00 85.12 82 ARG A N 1
ATOM 610 C CA . ARG A 1 82 ? -7.486 3.442 3.503 1.00 85.12 82 ARG A CA 1
ATOM 611 C C . ARG A 1 82 ? -8.635 4.365 3.089 1.00 85.12 82 ARG A C 1
ATOM 613 O O . ARG A 1 82 ? -9.380 4.806 3.956 1.00 85.12 82 ARG A O 1
ATOM 620 N N . GLU A 1 83 ? -8.753 4.705 1.810 1.00 83.69 83 GLU A N 1
ATOM 621 C CA . GLU A 1 83 ? -9.824 5.581 1.312 1.00 83.69 83 GLU A CA 1
ATOM 622 C C . GLU A 1 83 ? -11.198 4.902 1.412 1.00 83.69 83 GLU A C 1
ATOM 624 O O . GLU A 1 83 ? -12.181 5.565 1.730 1.00 83.69 83 GLU A O 1
ATOM 629 N N . THR A 1 84 ? -11.245 3.580 1.238 1.00 80.75 84 THR A N 1
ATOM 630 C CA . THR A 1 84 ? -12.485 2.793 1.301 1.00 80.75 84 THR A CA 1
ATOM 631 C C . THR A 1 84 ? -12.928 2.515 2.737 1.00 80.75 84 THR A C 1
ATOM 633 O O . THR A 1 84 ? -14.098 2.682 3.069 1.00 80.75 84 THR A O 1
ATOM 636 N N . THR A 1 85 ? -12.012 2.093 3.614 1.00 77.38 85 THR A N 1
ATOM 637 C CA . THR A 1 85 ? -12.367 1.675 4.984 1.00 7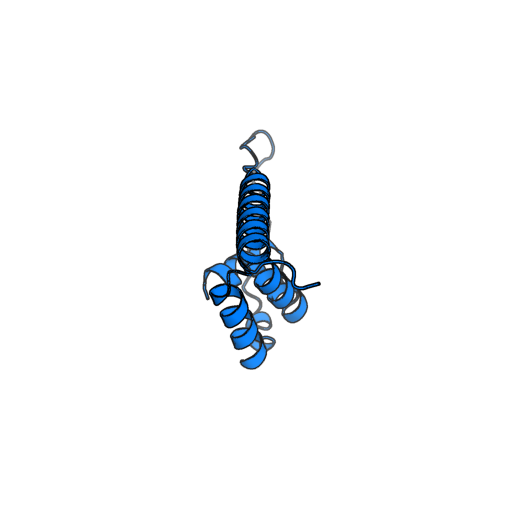7.38 85 THR A CA 1
ATOM 638 C C . THR A 1 85 ? -12.179 2.770 6.031 1.00 77.38 85 THR A C 1
ATOM 640 O O . THR A 1 85 ? -12.606 2.611 7.174 1.00 77.38 85 THR A O 1
ATOM 643 N N . GLY A 1 86 ? -11.496 3.864 5.681 1.00 75.38 86 GLY A N 1
ATOM 644 C CA . GLY A 1 86 ? -11.103 4.916 6.618 1.00 75.38 86 GLY A CA 1
ATOM 645 C C . GLY A 1 86 ? -10.000 4.506 7.603 1.00 75.38 86 GLY A C 1
ATOM 646 O O . GLY A 1 86 ? -9.721 5.256 8.539 1.00 75.38 86 GLY A O 1
ATOM 647 N N . MET A 1 87 ? -9.376 3.336 7.427 1.00 76.38 87 MET A N 1
ATOM 648 C CA . MET A 1 87 ? -8.410 2.793 8.388 1.00 76.38 87 MET A CA 1
ATOM 649 C C . MET A 1 87 ? -7.073 3.547 8.408 1.00 76.38 87 MET A C 1
ATOM 651 O O . MET A 1 87 ? -6.655 4.190 7.437 1.00 76.38 87 MET A O 1
ATOM 655 N N . GLY A 1 88 ? -6.367 3.474 9.537 1.00 75.81 88 GLY A N 1
ATOM 656 C CA . GLY A 1 88 ? -5.068 4.117 9.699 1.00 75.81 88 GLY A CA 1
ATOM 657 C C . GLY A 1 88 ? -4.015 3.536 8.750 1.00 75.81 88 GLY A C 1
ATOM 658 O O . GLY A 1 88 ? -4.106 2.394 8.312 1.00 75.81 88 GLY A O 1
ATOM 659 N N . LEU A 1 89 ? -2.951 4.295 8.457 1.00 79.25 89 LEU A N 1
ATOM 660 C CA . LEU A 1 89 ? -1.883 3.849 7.544 1.00 79.25 89 LEU A CA 1
ATOM 661 C C . LEU A 1 89 ? -1.259 2.506 7.967 1.00 79.25 89 LEU A C 1
ATOM 663 O O . LEU A 1 89 ? -0.899 1.688 7.124 1.00 79.25 89 LEU A O 1
ATOM 667 N N . LYS A 1 90 ? -1.140 2.284 9.280 1.00 77.56 90 LYS A N 1
ATOM 668 C CA . LYS A 1 90 ? -0.629 1.035 9.850 1.00 77.56 90 LYS A CA 1
ATOM 669 C C . LYS A 1 90 ? -1.573 -0.140 9.575 1.00 77.56 90 LYS A C 1
ATOM 671 O O . LYS A 1 90 ? -1.108 -1.180 9.128 1.00 77.56 90 LYS A O 1
ATOM 676 N N . GLU A 1 91 ? -2.868 0.053 9.802 1.00 74.81 91 GLU A N 1
ATOM 677 C CA . GLU A 1 91 ? -3.905 -0.966 9.600 1.00 74.81 91 GLU A CA 1
ATOM 678 C C . GLU A 1 91 ? -4.069 -1.296 8.115 1.00 74.81 91 GLU A C 1
ATOM 680 O O . GLU A 1 91 ? -4.094 -2.464 7.750 1.00 74.81 91 GLU A O 1
ATOM 685 N N . ALA A 1 92 ? -4.069 -0.281 7.244 1.00 82.75 92 ALA A N 1
ATOM 686 C CA . ALA A 1 92 ? -4.132 -0.474 5.798 1.00 82.75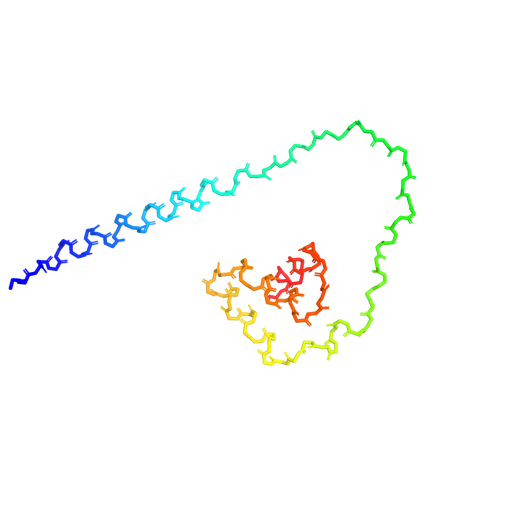 92 ALA A CA 1
ATOM 687 C C . ALA A 1 92 ? -2.925 -1.255 5.273 1.00 82.75 92 ALA A C 1
ATOM 689 O O . ALA A 1 92 ? -3.076 -2.148 4.443 1.00 82.75 92 ALA A O 1
ATOM 690 N N . LYS A 1 93 ? -1.724 -0.949 5.776 1.00 83.50 93 LYS A N 1
ATOM 691 C CA . LYS A 1 93 ? -0.520 -1.708 5.435 1.00 83.50 93 LYS A CA 1
ATOM 692 C C . LYS A 1 93 ? -0.644 -3.168 5.866 1.00 83.50 93 LYS A C 1
ATOM 694 O O . LYS A 1 93 ? -0.383 -4.051 5.060 1.00 83.50 93 LYS A O 1
ATOM 699 N N . GLU A 1 94 ? -1.032 -3.407 7.114 1.00 83.62 94 GLU A N 1
ATOM 700 C CA . GLU A 1 94 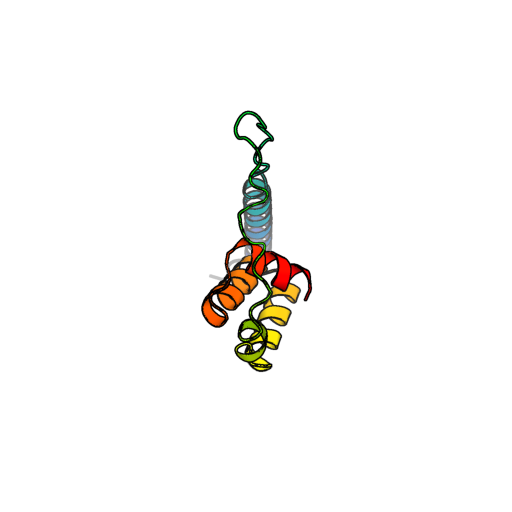? -1.172 -4.757 7.660 1.00 83.62 94 GLU A CA 1
ATOM 701 C C . GLU A 1 94 ? -2.256 -5.558 6.926 1.00 83.62 94 GLU A C 1
ATOM 703 O O . GLU A 1 94 ? -2.058 -6.731 6.636 1.00 83.62 94 GLU A O 1
ATOM 708 N N . TYR A 1 95 ? -3.365 -4.919 6.549 1.00 82.38 95 TYR A N 1
ATOM 709 C CA . TYR A 1 95 ? -4.412 -5.523 5.730 1.00 82.38 95 TYR A CA 1
ATOM 710 C C . TYR A 1 95 ? -3.884 -5.948 4.354 1.00 82.38 95 TYR A C 1
ATOM 712 O O . TYR A 1 95 ? -4.031 -7.101 3.964 1.00 82.38 95 TYR A O 1
ATOM 720 N N . VAL A 1 96 ? -3.199 -5.042 3.651 1.00 84.12 96 VAL A N 1
ATOM 721 C CA . VAL A 1 96 ? -2.637 -5.304 2.318 1.00 84.12 96 VAL A CA 1
ATOM 722 C C . VAL A 1 96 ? -1.511 -6.340 2.349 1.00 84.12 96 VAL A C 1
ATOM 724 O O . VAL A 1 96 ? -1.349 -7.089 1.395 1.00 84.12 96 VAL A O 1
ATOM 727 N N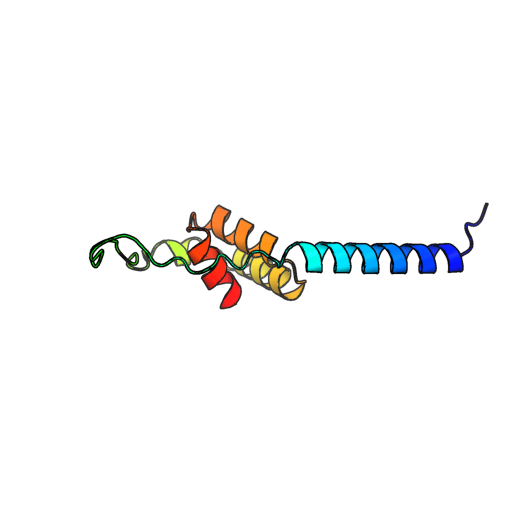 . GLU A 1 97 ? -0.729 -6.413 3.428 1.00 83.12 97 GLU A N 1
ATOM 728 C CA . GLU A 1 97 ? 0.296 -7.453 3.608 1.00 83.12 97 GLU A CA 1
ATOM 729 C C . GLU A 1 97 ? -0.290 -8.840 3.921 1.00 83.12 97 GLU A C 1
ATOM 731 O O . GLU A 1 97 ? 0.424 -9.832 3.782 1.00 83.12 97 GLU A O 1
ATOM 736 N N . ARG A 1 98 ? -1.558 -8.920 4.342 1.00 81.12 98 ARG A N 1
ATOM 737 C CA . ARG A 1 98 ? -2.260 -10.179 4.642 1.00 81.12 98 ARG A CA 1
ATOM 738 C C . ARG A 1 98 ? -3.079 -10.731 3.470 1.00 81.12 98 ARG A C 1
ATOM 740 O O . ARG A 1 98 ? -3.557 -11.859 3.591 1.00 81.12 98 ARG A O 1
ATOM 747 N N . LEU A 1 99 ? -3.259 -9.949 2.402 1.00 77.69 99 LEU A N 1
ATOM 748 C CA . LEU A 1 99 ? -3.895 -10.354 1.140 1.00 77.69 99 LEU A CA 1
ATOM 749 C C . LEU A 1 99 ? -2.923 -11.132 0.247 1.00 77.69 99 LEU A C 1
ATOM 751 O O . LEU A 1 99 ? -3.399 -12.100 -0.389 1.00 77.69 99 LEU A O 1
#

pLDDT: mean 71.67, std 14.03, range [44.56, 87.88]

Secondary structure (DSSP, 8-state):
----HHHHHHHHHHHHHHHHHHHHHHT--------------TTS------TTTTTS--HHHHHHHHHHHHTT-HHHHHHHHHHHH---HHHHHHHHHH-